Protein AF-A0A6P0NB31-F1 (afdb_monomer_lite)

Foldseek 3Di:
DDAWQKEFDADDDQWTWIDTDDFKIWTWGNCHPQFFQFAKTKTKMFGPDDPDFAPDWDQGPVRDTGRFMWIKMKGWPHGGPQTKIKIFIDTHDDGGDDIYIYGYDYD

pLDDT: mean 86.98, std 10.23, range [47.59, 96.44]

Radius of gyration: 13.07 Å; chains: 1; bounding box: 30×23×33 Å

Secondary structure (DSSP, 8-state):
-PBP-EEEEEEETTEEEEEETTTEEEEEET-TT--SS--EEEEEEEES--S---SS-EE-TTSSEES-EEEEEEEESSSSSS--EEEEE-SBTSPP-EEEEE-PBP-

Sequence (107 aa):
TAEYNVVYHQDRNNTAIWHYDKDGVIFIDGLAGVYTDRGSYSGYWVQDSSSVCCDTYREGADGKPTYHWGRFKISFIDPDFPSRWQADISLCDRDPKVTWNGTPVTQ

Structure (mmCIF, N/CA/C/O backbone):
data_AF-A0A6P0NB31-F1
#
_entry.id   AF-A0A6P0NB31-F1
#
loop_
_atom_site.group_PDB
_atom_site.id
_atom_site.type_symbol
_atom_site.label_atom_id
_atom_site.label_alt_id
_atom_site.label_comp_id
_atom_site.label_asym_id
_atom_site.label_entity_id
_atom_site.label_seq_id
_atom_site.pdbx_PDB_ins_code
_atom_site.Cartn_x
_atom_site.Cartn_y
_atom_site.Cartn_z
_atom_site.occupancy
_atom_site.B_iso_or_equiv
_atom_site.auth_seq_id
_atom_site.auth_comp_id
_atom_site.auth_asym_id
_atom_site.auth_atom_id
_atom_site.pdbx_PDB_model_num
ATOM 1 N N . THR A 1 1 ? 6.652 15.511 10.437 1.00 47.59 1 THR A N 1
ATOM 2 C CA . THR A 1 1 ? 5.853 14.375 9.939 1.00 47.59 1 THR A CA 1
ATOM 3 C C . THR A 1 1 ? 4.969 14.920 8.847 1.00 47.59 1 THR A C 1
ATOM 5 O O . THR A 1 1 ? 4.332 15.931 9.102 1.00 47.59 1 THR A O 1
ATOM 8 N N . ALA A 1 2 ? 5.032 14.387 7.628 1.00 54.38 2 ALA A N 1
ATOM 9 C CA . ALA A 1 2 ? 4.163 14.855 6.549 1.00 54.38 2 ALA A CA 1
ATOM 10 C C . ALA A 1 2 ? 2.776 14.220 6.722 1.00 54.38 2 ALA A C 1
ATOM 12 O O . ALA A 1 2 ? 2.688 13.009 6.929 1.00 54.38 2 ALA A O 1
ATOM 13 N N . GLU A 1 3 ? 1.727 15.039 6.703 1.00 60.41 3 GLU A N 1
ATOM 14 C CA . GLU A 1 3 ? 0.339 14.578 6.647 1.00 60.41 3 GLU A CA 1
ATOM 15 C C . GLU A 1 3 ? -0.044 14.434 5.174 1.00 60.41 3 GLU A C 1
ATOM 17 O O . GLU A 1 3 ? 0.030 15.401 4.416 1.00 60.41 3 GLU A O 1
ATOM 22 N N . TYR A 1 4 ? -0.399 13.218 4.763 1.00 68.19 4 TYR A N 1
ATOM 23 C CA . TYR A 1 4 ? -0.832 12.929 3.398 1.00 68.19 4 TYR A CA 1
ATOM 24 C C . TYR A 1 4 ? -2.353 12.827 3.359 1.00 68.19 4 TYR A C 1
ATOM 26 O O . TYR A 1 4 ? -2.957 12.136 4.183 1.00 68.19 4 TYR A O 1
ATOM 34 N N . ASN A 1 5 ? -2.967 13.496 2.383 1.00 77.56 5 ASN A N 1
ATOM 35 C CA . ASN A 1 5 ? -4.394 13.354 2.120 1.00 77.56 5 ASN A CA 1
ATOM 36 C C . ASN A 1 5 ? -4.621 12.036 1.387 1.00 77.56 5 ASN A C 1
ATOM 38 O O . ASN A 1 5 ? -4.238 11.893 0.226 1.00 77.56 5 ASN A O 1
ATOM 42 N N . VAL A 1 6 ? -5.233 11.084 2.087 1.00 84.56 6 VAL A N 1
ATOM 43 C CA . VAL A 1 6 ? -5.547 9.759 1.559 1.00 84.56 6 VAL A CA 1
ATOM 44 C C . VAL A 1 6 ? -7.058 9.568 1.573 1.00 84.56 6 VAL A C 1
ATOM 46 O O . VAL A 1 6 ? -7.701 9.746 2.609 1.00 84.56 6 VAL A O 1
ATOM 49 N N . VAL A 1 7 ? -7.617 9.214 0.419 1.00 86.38 7 VAL A N 1
ATOM 50 C CA . VAL A 1 7 ? -9.056 9.056 0.196 1.00 86.38 7 VAL A CA 1
ATOM 51 C C . VAL A 1 7 ? -9.346 7.609 -0.175 1.00 86.38 7 VAL A C 1
ATOM 53 O O . VAL A 1 7 ? -8.704 7.035 -1.054 1.00 86.38 7 VAL A O 1
ATOM 56 N N . TYR A 1 8 ? -10.332 7.014 0.489 1.00 87.31 8 TYR A N 1
ATOM 57 C CA . TYR A 1 8 ? -10.836 5.695 0.123 1.00 87.31 8 TYR A CA 1
ATOM 58 C C . TYR A 1 8 ? -11.536 5.774 -1.236 1.00 87.31 8 TYR A C 1
ATOM 60 O O . TYR A 1 8 ? -12.468 6.560 -1.385 1.00 87.31 8 TYR A O 1
ATOM 68 N N . HIS A 1 9 ? -11.113 4.979 -2.221 1.00 89.62 9 HIS A N 1
ATOM 69 C CA . HIS A 1 9 ? -11.706 5.017 -3.557 1.00 89.62 9 HIS A CA 1
ATOM 70 C C . HIS A 1 9 ? -12.738 3.904 -3.758 1.00 89.62 9 HIS A C 1
ATOM 72 O O . HIS A 1 9 ? -13.914 4.188 -3.971 1.00 89.62 9 HIS A O 1
ATOM 78 N N . GLN A 1 10 ? -12.310 2.644 -3.688 1.00 91.81 10 GLN A N 1
ATOM 79 C CA . GLN A 1 10 ? -13.177 1.486 -3.907 1.00 91.81 10 GLN A CA 1
ATOM 80 C C . GLN A 1 10 ? -12.546 0.204 -3.362 1.00 91.81 10 GLN A C 1
ATOM 82 O O . GLN A 1 10 ? -11.358 0.174 -3.041 1.00 91.81 10 GLN A O 1
ATOM 87 N N . ASP A 1 11 ? -13.325 -0.873 -3.369 1.00 93.56 11 ASP A N 1
ATOM 88 C CA . ASP A 1 11 ? -12.836 -2.227 -3.128 1.00 93.56 11 ASP A CA 1
ATOM 89 C C . ASP A 1 11 ? -12.751 -3.029 -4.417 1.00 93.56 11 ASP A C 1
ATOM 91 O O . ASP A 1 11 ? -13.620 -2.952 -5.289 1.00 93.56 11 ASP A O 1
ATOM 95 N N . ARG A 1 12 ? -11.712 -3.858 -4.511 1.00 92.31 12 ARG A N 1
ATOM 96 C CA . ARG A 1 12 ? -11.567 -4.856 -5.565 1.00 92.31 12 ARG A CA 1
ATOM 97 C C . ARG A 1 12 ? -11.203 -6.198 -4.955 1.00 92.31 12 ARG A C 1
ATOM 99 O O . ARG A 1 12 ? -10.085 -6.394 -4.485 1.00 92.31 12 ARG A O 1
ATOM 106 N N . ASN A 1 13 ? -12.129 -7.152 -5.027 1.00 92.44 13 ASN A N 1
ATOM 107 C CA . ASN A 1 13 ? -12.019 -8.431 -4.326 1.00 92.44 13 ASN A CA 1
ATOM 108 C C . ASN A 1 13 ? -11.775 -8.195 -2.825 1.00 92.44 13 ASN A C 1
ATOM 110 O O . ASN A 1 13 ? -12.607 -7.589 -2.164 1.00 92.44 13 ASN A O 1
ATOM 114 N N . ASN A 1 14 ? -10.634 -8.650 -2.304 1.00 94.50 14 ASN A N 1
ATOM 115 C CA . ASN A 1 14 ? -10.244 -8.484 -0.907 1.00 94.50 14 ASN A CA 1
ATOM 116 C C . ASN A 1 14 ? -9.288 -7.292 -0.685 1.00 94.50 14 ASN A C 1
ATOM 118 O O . ASN A 1 14 ? -8.711 -7.159 0.389 1.00 94.50 14 ASN A O 1
ATOM 122 N N . THR A 1 15 ? -9.063 -6.453 -1.698 1.00 95.38 15 THR A N 1
ATOM 123 C CA . THR A 1 15 ? -8.093 -5.352 -1.655 1.00 95.38 15 THR A CA 1
ATOM 124 C C . THR A 1 15 ? -8.825 -4.013 -1.642 1.00 95.38 15 THR A C 1
ATOM 126 O O . THR A 1 15 ? -9.599 -3.724 -2.556 1.00 95.38 15 THR A O 1
ATOM 129 N N . ALA A 1 16 ? -8.561 -3.190 -0.627 1.00 94.19 16 ALA A N 1
ATOM 130 C CA . ALA A 1 16 ? -9.022 -1.806 -0.596 1.00 94.19 16 ALA A CA 1
ATOM 131 C C . ALA A 1 16 ? -8.080 -0.936 -1.438 1.00 94.19 16 ALA A C 1
ATOM 133 O O . ALA A 1 16 ? -6.857 -1.067 -1.342 1.00 94.19 16 ALA A O 1
ATOM 134 N N . ILE A 1 17 ? -8.645 -0.052 -2.257 1.00 93.69 17 ILE A N 1
ATOM 135 C CA . ILE A 1 17 ? -7.903 0.859 -3.133 1.00 93.69 17 ILE A CA 1
ATOM 136 C C . ILE A 1 17 ? -8.095 2.281 -2.623 1.00 93.69 17 ILE A C 1
ATOM 138 O O . ILE A 1 17 ? -9.219 2.787 -2.556 1.00 93.69 17 ILE A O 1
ATOM 142 N N . TRP A 1 18 ? -6.994 2.927 -2.250 1.00 92.44 18 TRP A N 1
ATOM 143 C CA . TRP A 1 18 ? -6.965 4.304 -1.764 1.00 92.44 18 TRP A CA 1
ATOM 144 C C . TRP A 1 18 ? -6.204 5.193 -2.742 1.00 92.44 18 TRP A C 1
ATOM 146 O O . TRP A 1 18 ? -5.206 4.768 -3.318 1.00 92.44 18 TRP A O 1
ATOM 156 N N . HIS A 1 19 ? -6.640 6.437 -2.900 1.00 91.12 19 HIS A N 1
ATOM 157 C CA . HIS A 1 19 ? -5.895 7.464 -3.622 1.00 91.12 19 HIS A CA 1
ATOM 158 C C . HIS A 1 19 ? -5.151 8.358 -2.640 1.00 91.12 19 HIS A C 1
ATOM 160 O O . HIS A 1 19 ? -5.679 8.695 -1.580 1.00 91.12 19 HIS A O 1
ATOM 166 N N . TYR A 1 20 ? -3.936 8.753 -2.998 1.00 87.25 20 TYR A N 1
ATOM 167 C CA . TYR A 1 20 ? -3.166 9.754 -2.273 1.00 87.25 20 TYR A CA 1
ATOM 168 C C . TYR A 1 20 ? -2.482 10.695 -3.256 1.00 87.25 20 TYR A C 1
ATOM 170 O O . TYR A 1 20 ? -2.120 10.305 -4.368 1.00 87.25 20 TYR A O 1
ATOM 178 N N . ASP A 1 21 ? -2.289 11.938 -2.828 1.00 81.94 21 ASP A N 1
ATOM 179 C CA . ASP A 1 21 ? -1.821 13.013 -3.701 1.00 81.9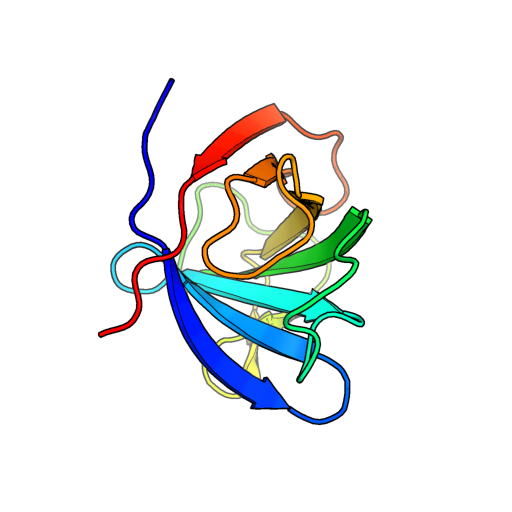4 21 ASP A CA 1
ATOM 180 C C . ASP A 1 21 ? -2.645 13.074 -5.009 1.00 81.94 21 ASP A C 1
ATOM 182 O O . ASP A 1 21 ? -3.847 12.806 -5.005 1.00 81.94 21 ASP A O 1
ATOM 186 N N . LYS A 1 22 ? -2.040 13.502 -6.123 1.00 77.69 22 LYS A N 1
ATOM 187 C CA . LYS A 1 22 ? -2.748 13.692 -7.397 1.00 77.69 22 LYS A CA 1
ATOM 188 C C . LYS A 1 22 ? -2.905 12.393 -8.198 1.00 77.69 22 LYS A C 1
ATOM 190 O O . LYS A 1 22 ? -3.972 12.154 -8.751 1.00 77.69 22 LYS A O 1
ATOM 195 N N . ASP A 1 23 ? -1.850 11.578 -8.227 1.00 82.69 23 ASP A N 1
ATOM 196 C CA . ASP A 1 23 ? -1.706 10.442 -9.152 1.00 82.69 23 ASP A CA 1
ATOM 197 C C . ASP A 1 23 ? -1.232 9.159 -8.426 1.00 82.69 23 ASP A C 1
ATOM 199 O O . ASP A 1 23 ? -0.722 8.223 -9.040 1.00 82.69 23 ASP A O 1
ATOM 203 N N . GLY A 1 24 ? -1.320 9.132 -7.091 1.00 89.94 24 GLY A N 1
ATOM 204 C CA . GLY A 1 24 ? -0.875 8.016 -6.262 1.00 89.94 24 GLY A CA 1
ATOM 205 C C . GLY A 1 24 ? -2.017 7.076 -5.896 1.00 89.94 24 GLY A C 1
ATOM 206 O O . GLY A 1 24 ? -3.099 7.515 -5.500 1.00 89.94 24 GLY A O 1
ATOM 207 N N . VAL A 1 25 ? -1.764 5.770 -5.965 1.00 94.12 25 VAL A N 1
ATOM 208 C CA . VAL A 1 25 ? -2.728 4.736 -5.564 1.00 94.12 25 VAL A CA 1
ATOM 209 C C . VAL A 1 25 ? -2.080 3.761 -4.594 1.00 94.12 25 VAL A C 1
ATOM 211 O O . VAL A 1 25 ? -0.928 3.374 -4.772 1.00 94.12 25 VAL A O 1
ATOM 214 N N . ILE A 1 26 ? -2.812 3.362 -3.557 1.00 94.94 26 ILE A N 1
ATOM 215 C CA . ILE A 1 26 ? -2.401 2.362 -2.572 1.00 94.94 26 ILE A CA 1
ATOM 216 C C . ILE A 1 26 ? -3.382 1.198 -2.647 1.00 94.94 26 ILE A C 1
ATOM 218 O O . ILE A 1 26 ? -4.590 1.381 -2.514 1.00 94.94 26 ILE A O 1
ATOM 222 N N . PHE A 1 27 ? -2.843 0.000 -2.818 1.00 95.81 27 PHE A N 1
ATOM 223 C CA . PHE A 1 27 ? -3.565 -1.261 -2.752 1.00 95.81 27 PHE A CA 1
ATOM 224 C C . PHE A 1 27 ? -3.283 -1.892 -1.394 1.00 95.81 27 PHE A C 1
ATOM 226 O O . PHE A 1 27 ? -2.118 -2.120 -1.070 1.00 95.81 27 PHE A O 1
ATOM 233 N N . ILE A 1 28 ? -4.320 -2.150 -0.596 1.00 95.88 28 ILE A N 1
ATOM 234 C CA . ILE A 1 28 ? -4.202 -2.696 0.762 1.00 95.88 28 ILE A CA 1
ATOM 235 C C . ILE A 1 28 ? -4.955 -4.021 0.837 1.00 95.88 28 ILE A C 1
ATOM 237 O O . ILE A 1 28 ? -6.188 -4.059 0.808 1.00 95.88 28 ILE A O 1
ATOM 241 N N . ASP A 1 29 ? -4.208 -5.113 0.943 1.00 96.44 29 ASP A N 1
ATOM 242 C CA . ASP A 1 29 ? -4.762 -6.460 0.921 1.00 96.44 29 ASP A CA 1
ATOM 243 C C . ASP A 1 29 ? -5.418 -6.810 2.261 1.00 96.44 29 ASP A C 1
ATOM 245 O O . ASP A 1 29 ? -4.846 -6.597 3.331 1.00 96.44 29 ASP A O 1
ATOM 249 N N . GLY A 1 30 ? -6.624 -7.375 2.202 1.00 94.88 30 GLY A N 1
ATOM 250 C CA . GLY A 1 30 ? -7.410 -7.799 3.362 1.00 94.88 30 GLY A CA 1
ATOM 251 C C . GLY A 1 30 ? -8.256 -6.709 4.013 1.00 94.88 30 GLY A C 1
ATOM 252 O O . GLY A 1 30 ? -8.994 -7.016 4.941 1.00 94.88 30 GLY A O 1
ATOM 253 N N . LEU A 1 31 ? -8.159 -5.461 3.550 1.00 94.56 31 LEU A N 1
ATOM 254 C CA . LEU A 1 31 ? -8.873 -4.331 4.149 1.00 94.56 31 LEU A CA 1
ATOM 255 C C . LEU A 1 31 ? -10.251 -4.068 3.514 1.00 94.56 31 LEU A C 1
ATOM 257 O O . LEU A 1 31 ? -11.055 -3.339 4.094 1.00 94.56 31 LEU A O 1
ATOM 261 N N . ALA A 1 32 ? -10.534 -4.639 2.339 1.00 94.06 32 ALA A N 1
ATOM 262 C CA . ALA A 1 32 ? -11.798 -4.416 1.637 1.00 94.06 32 ALA A CA 1
ATOM 263 C C . ALA A 1 32 ? -13.005 -4.797 2.507 1.00 94.06 32 ALA A C 1
ATOM 265 O O . ALA A 1 32 ? -13.046 -5.885 3.082 1.00 94.06 32 ALA A O 1
ATOM 266 N N . GLY A 1 33 ? -13.985 -3.899 2.608 1.00 90.62 33 GLY A N 1
ATOM 267 C CA . GLY A 1 33 ? -15.187 -4.090 3.420 1.00 90.62 33 GLY A CA 1
ATOM 268 C C . GLY A 1 33 ? -14.967 -4.205 4.937 1.00 90.62 33 GLY A C 1
ATOM 269 O O . GLY A 1 33 ? -15.929 -4.471 5.659 1.00 90.62 33 GLY A O 1
ATOM 270 N N . VAL A 1 34 ? -13.742 -4.015 5.446 1.00 91.06 34 VAL A N 1
ATOM 271 C CA . VAL A 1 34 ? -13.447 -4.094 6.884 1.00 91.06 34 VAL A CA 1
ATOM 272 C C . VAL A 1 34 ? -13.515 -2.701 7.503 1.00 91.06 34 VAL A C 1
ATOM 274 O O . VAL A 1 34 ? -12.645 -1.856 7.282 1.00 91.06 34 VAL A O 1
ATOM 277 N N . TYR A 1 35 ? -14.545 -2.466 8.316 1.00 87.19 35 TYR A N 1
ATOM 278 C CA . TYR A 1 35 ? -14.792 -1.170 8.963 1.00 87.19 35 TYR A CA 1
ATOM 279 C C . TYR A 1 35 ? -14.653 -1.193 10.492 1.00 87.19 35 TYR A C 1
ATOM 281 O O . TYR A 1 35 ? -14.570 -0.126 11.100 1.00 87.19 35 TYR A O 1
ATOM 289 N N . THR A 1 36 ? -14.595 -2.382 11.093 1.00 88.88 36 THR A N 1
ATOM 290 C CA . THR A 1 36 ? -14.427 -2.615 12.536 1.00 88.88 36 THR A CA 1
ATOM 291 C C . THR A 1 36 ? -13.275 -3.582 12.783 1.00 88.88 36 THR A C 1
ATOM 293 O O . THR A 1 36 ? -12.839 -4.268 11.855 1.00 88.88 36 THR A O 1
ATOM 296 N N . ASP A 1 37 ? -12.774 -3.634 14.019 1.00 89.31 37 ASP A N 1
ATOM 297 C CA . ASP A 1 37 ? -11.705 -4.558 14.443 1.00 89.31 37 ASP A CA 1
ATOM 298 C C . ASP A 1 37 ? -10.451 -4.513 13.549 1.00 89.31 37 ASP A C 1
ATOM 300 O O . ASP A 1 37 ? -9.772 -5.518 13.307 1.00 89.31 37 ASP A O 1
ATOM 304 N N . ARG A 1 38 ? -10.124 -3.331 13.015 1.00 91.25 38 ARG A N 1
ATOM 305 C CA . ARG A 1 38 ? -8.994 -3.184 12.100 1.00 91.25 38 ARG A CA 1
ATOM 306 C C . ARG A 1 38 ? -7.667 -3.309 12.837 1.00 91.25 38 ARG A C 1
ATOM 308 O O . ARG A 1 38 ? -7.392 -2.568 13.773 1.00 91.25 38 ARG A O 1
ATOM 315 N N . GLY A 1 39 ? -6.829 -4.228 12.358 1.00 92.38 39 GLY A N 1
ATOM 316 C CA . GLY A 1 39 ? -5.471 -4.446 12.855 1.00 92.38 39 GLY A CA 1
ATOM 317 C C . GLY A 1 39 ? -4.402 -3.898 11.911 1.00 92.38 39 GLY A C 1
ATOM 318 O O . GLY A 1 39 ? -4.374 -2.708 11.591 1.00 92.38 39 GLY A O 1
ATOM 319 N N . SER A 1 40 ? -3.510 -4.780 11.461 1.00 94.75 40 SER A N 1
ATOM 320 C CA . SER A 1 40 ? -2.429 -4.444 10.533 1.00 94.75 40 SER A CA 1
ATOM 321 C C . SER A 1 40 ? -2.619 -5.126 9.186 1.00 94.75 40 SER A C 1
ATOM 323 O O . SER A 1 40 ? -2.938 -6.311 9.122 1.00 94.75 40 SER A O 1
ATOM 325 N N . TYR A 1 41 ? -2.336 -4.388 8.118 1.00 95.94 41 TYR A N 1
ATOM 326 C CA . TYR A 1 41 ? -2.458 -4.848 6.739 1.00 95.94 41 TYR A CA 1
ATOM 327 C C . TYR A 1 41 ? -1.195 -4.509 5.956 1.00 95.94 41 TYR A C 1
ATOM 329 O O . TYR A 1 41 ? -0.386 -3.668 6.359 1.00 95.94 41 TYR A O 1
ATOM 337 N N . SER A 1 42 ? -1.013 -5.191 4.833 1.00 95.81 42 SER A N 1
ATOM 338 C CA . SER A 1 42 ? 0.103 -4.961 3.919 1.00 95.81 42 SER A CA 1
ATOM 339 C C . SER A 1 42 ? -0.416 -4.761 2.506 1.00 95.81 42 SER A C 1
ATOM 341 O O . SER A 1 42 ? -1.552 -5.105 2.189 1.00 95.81 42 SER A O 1
ATOM 343 N N . GLY A 1 43 ? 0.430 -4.197 1.664 1.00 95.56 43 GLY A N 1
ATOM 344 C CA . GLY A 1 43 ? 0.109 -3.930 0.282 1.00 95.56 43 GLY A CA 1
ATOM 345 C C . GLY A 1 43 ? 1.226 -3.160 -0.401 1.00 95.56 43 GLY A C 1
ATOM 346 O O . GLY A 1 43 ? 2.402 -3.271 -0.030 1.00 95.56 43 GLY A O 1
ATOM 347 N N . TYR A 1 44 ? 0.865 -2.372 -1.404 1.00 95.75 44 TYR A N 1
ATOM 348 C CA . TYR A 1 44 ? 1.821 -1.581 -2.165 1.00 95.75 44 TYR A CA 1
ATOM 349 C C . TYR A 1 44 ? 1.201 -0.278 -2.656 1.00 95.75 44 TYR A C 1
ATOM 351 O O . TYR A 1 44 ? -0.001 -0.191 -2.896 1.00 95.75 44 TYR A O 1
ATOM 359 N N . TRP A 1 45 ? 2.044 0.737 -2.806 1.00 94.44 45 TRP A N 1
ATOM 360 C CA . TRP A 1 45 ? 1.685 1.982 -3.468 1.00 94.44 45 TRP A CA 1
ATOM 361 C C . TRP A 1 45 ? 2.281 2.014 -4.872 1.00 94.44 45 TRP A C 1
ATOM 363 O O . TRP A 1 45 ? 3.327 1.408 -5.122 1.00 94.44 45 TRP A O 1
ATOM 373 N N . VAL A 1 46 ? 1.621 2.735 -5.770 1.00 94.81 46 VAL A N 1
ATOM 374 C CA . VAL A 1 46 ? 2.070 3.010 -7.135 1.00 94.81 46 VAL A CA 1
ATOM 375 C C . VAL A 1 46 ? 1.867 4.476 -7.483 1.00 94.81 46 VAL A C 1
ATOM 377 O O . VAL A 1 46 ? 0.984 5.140 -6.937 1.00 94.81 46 VAL A O 1
ATOM 380 N N . GLN A 1 47 ? 2.692 4.967 -8.401 1.00 90.69 47 GLN A N 1
ATOM 381 C CA . GLN A 1 47 ? 2.615 6.312 -8.966 1.00 90.69 47 GLN A CA 1
ATOM 382 C C . GLN A 1 47 ? 2.967 6.256 -10.453 1.00 90.69 47 GLN A C 1
ATOM 384 O O . GLN A 1 47 ? 3.693 5.360 -10.887 1.00 90.69 47 GLN A O 1
ATOM 389 N N . ASP A 1 48 ? 2.523 7.249 -11.219 1.00 83.75 48 ASP A N 1
ATOM 390 C CA . ASP A 1 48 ? 2.913 7.386 -12.629 1.00 83.75 48 ASP A CA 1
ATOM 391 C C . ASP A 1 48 ? 4.407 7.691 -12.791 1.00 83.75 48 ASP A C 1
ATOM 393 O O . ASP A 1 48 ? 5.045 7.274 -13.757 1.00 83.75 48 ASP A O 1
ATOM 397 N N . SER A 1 49 ? 4.991 8.406 -11.828 1.00 80.12 49 SER A N 1
ATOM 398 C CA . SER A 1 49 ? 6.426 8.661 -11.782 1.00 80.12 49 SER A CA 1
ATOM 399 C C . SER A 1 49 ? 6.928 8.690 -10.346 1.00 80.12 49 SER A C 1
ATOM 401 O O . SER A 1 49 ? 6.240 9.143 -9.434 1.00 80.12 49 SER A O 1
ATOM 403 N N . SER A 1 50 ? 8.149 8.202 -10.143 1.00 78.31 50 SER A N 1
ATOM 404 C CA . SER A 1 50 ? 8.835 8.261 -8.858 1.00 78.31 50 SER A CA 1
ATOM 405 C C . SER A 1 50 ? 10.332 8.459 -9.071 1.00 78.31 50 SER A C 1
ATOM 407 O O . SER A 1 50 ? 10.870 8.174 -10.139 1.00 78.31 50 SER A O 1
ATOM 409 N N . SER A 1 51 ? 11.029 8.907 -8.026 1.00 77.62 51 SER A N 1
ATOM 410 C CA . SER A 1 51 ? 12.493 9.060 -8.038 1.00 77.62 51 SER A CA 1
ATOM 411 C C . SER A 1 51 ? 13.243 7.740 -8.254 1.00 77.62 51 SER A C 1
ATOM 413 O O . SER A 1 51 ? 14.440 7.748 -8.540 1.00 77.62 51 SER A O 1
ATOM 415 N N . VAL A 1 52 ? 12.553 6.605 -8.112 1.00 87.50 52 VAL A N 1
ATOM 416 C CA . VAL A 1 52 ? 13.103 5.266 -8.308 1.00 87.50 52 VAL A CA 1
ATOM 417 C C . VAL A 1 52 ? 12.237 4.492 -9.298 1.00 87.50 52 VAL A C 1
ATOM 419 O O . VAL A 1 52 ? 11.017 4.425 -9.154 1.00 87.50 52 VAL A O 1
ATOM 422 N N . CYS A 1 53 ? 12.894 3.884 -10.284 1.00 92.25 53 CYS A N 1
ATOM 423 C CA . CYS A 1 53 ? 12.341 2.825 -11.120 1.00 92.25 53 CYS A CA 1
ATOM 424 C C . CYS A 1 53 ? 12.805 1.479 -10.545 1.00 92.25 53 CYS A C 1
ATOM 426 O O . CYS A 1 53 ? 14.003 1.294 -10.318 1.00 92.25 53 CYS A O 1
ATOM 428 N N . CYS A 1 54 ? 11.868 0.590 -10.239 1.00 93.12 54 CYS A N 1
ATOM 429 C CA . CYS A 1 54 ? 12.131 -0.733 -9.684 1.00 93.12 54 CYS A CA 1
ATOM 430 C C . CYS A 1 54 ? 12.478 -1.744 -10.785 1.00 93.12 54 CYS A C 1
ATOM 432 O O . CYS A 1 54 ? 12.096 -1.566 -11.936 1.00 93.12 54 CYS A O 1
ATOM 434 N N . ASP A 1 55 ? 13.140 -2.845 -10.423 1.00 94.06 55 ASP A N 1
ATOM 435 C CA . ASP A 1 55 ? 13.464 -3.925 -11.373 1.00 94.06 55 ASP A CA 1
ATOM 436 C C . ASP A 1 55 ? 12.245 -4.803 -11.716 1.00 94.06 55 ASP A C 1
ATOM 438 O O . ASP A 1 55 ? 12.214 -5.499 -12.731 1.00 94.06 55 ASP A O 1
ATOM 442 N N . THR A 1 56 ? 11.226 -4.780 -10.858 1.00 94.50 56 THR A N 1
ATOM 443 C CA . THR A 1 56 ? 9.977 -5.533 -11.003 1.00 94.50 56 THR A CA 1
ATOM 444 C C . THR A 1 56 ? 8.798 -4.584 -11.155 1.00 94.50 56 THR A C 1
ATOM 446 O O . THR A 1 56 ? 8.852 -3.435 -10.710 1.00 94.50 56 THR A O 1
ATOM 449 N N . TYR A 1 57 ? 7.716 -5.073 -11.764 1.00 94.38 57 TYR A N 1
ATOM 450 C CA . TYR A 1 57 ? 6.490 -4.300 -11.929 1.00 94.38 57 TYR A CA 1
ATOM 451 C C . TYR A 1 57 ? 5.401 -4.713 -10.932 1.00 94.38 57 TYR A C 1
ATOM 453 O O . TYR A 1 57 ? 5.348 -5.849 -10.442 1.00 94.38 57 TYR A O 1
ATOM 461 N N . ARG A 1 58 ? 4.494 -3.773 -10.678 1.00 94.75 58 ARG A N 1
ATOM 462 C CA . ARG A 1 58 ? 3.192 -3.988 -10.041 1.00 94.75 58 ARG A CA 1
ATOM 463 C C . ARG A 1 58 ? 2.088 -3.465 -10.946 1.00 94.75 58 ARG A C 1
ATOM 465 O O . ARG A 1 58 ? 2.361 -2.786 -11.932 1.00 94.75 58 ARG A O 1
ATOM 472 N N . GLU A 1 59 ? 0.853 -3.826 -10.636 1.00 92.81 59 GLU A N 1
ATOM 473 C CA . GLU A 1 59 ? -0.296 -3.253 -11.323 1.00 92.81 59 GLU A CA 1
ATOM 474 C C . GLU A 1 59 ? -0.458 -1.782 -10.917 1.00 92.81 59 GLU A C 1
ATOM 476 O O . GLU A 1 59 ? -0.430 -1.450 -9.735 1.00 92.81 59 GLU A O 1
ATOM 481 N N . GLY A 1 60 ? -0.563 -0.900 -11.902 1.00 89.88 60 GLY A N 1
ATOM 482 C CA . GLY A 1 60 ? -0.758 0.531 -11.739 1.00 89.88 60 GLY A CA 1
ATOM 483 C C . GLY A 1 60 ? -2.224 0.908 -11.540 1.00 89.88 60 GLY A C 1
ATOM 484 O O . GLY A 1 60 ? -3.126 0.075 -11.620 1.00 89.88 60 GLY A O 1
ATOM 485 N N . ALA A 1 61 ? -2.461 2.203 -11.331 1.00 85.31 61 ALA A N 1
ATOM 486 C CA . ALA A 1 61 ? -3.796 2.783 -11.173 1.00 85.31 61 ALA A CA 1
ATOM 487 C C . ALA A 1 61 ? -4.735 2.492 -12.359 1.00 85.31 61 ALA A C 1
ATOM 489 O O . ALA A 1 61 ? -5.943 2.351 -12.190 1.00 85.31 61 ALA A O 1
ATOM 490 N N . ASP A 1 62 ? -4.174 2.384 -13.564 1.00 85.88 62 ASP A N 1
ATOM 491 C CA . ASP A 1 62 ? -4.889 2.127 -14.814 1.00 85.88 62 ASP A CA 1
ATOM 492 C C . ASP A 1 62 ? -4.982 0.630 -15.171 1.00 85.88 62 ASP A C 1
ATOM 494 O O . ASP A 1 62 ? -5.394 0.277 -16.280 1.00 85.88 62 ASP A O 1
ATOM 498 N N . GLY A 1 63 ? -4.570 -0.254 -14.258 1.00 87.81 63 GLY A N 1
ATOM 499 C CA . GLY A 1 63 ? -4.505 -1.697 -14.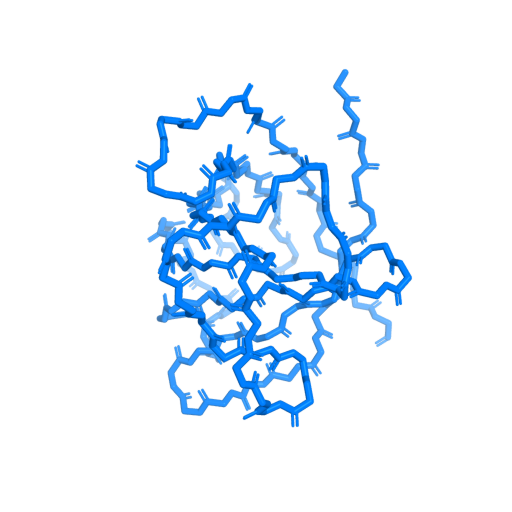476 1.00 87.81 63 GLY A CA 1
ATOM 500 C C . GLY A 1 63 ? -3.305 -2.162 -15.309 1.00 87.81 63 GLY A C 1
ATOM 501 O O . GLY A 1 63 ? -3.185 -3.359 -15.580 1.00 87.81 63 GLY A O 1
ATOM 502 N N . LYS A 1 64 ? -2.410 -1.261 -15.739 1.00 91.38 64 LYS A N 1
ATOM 503 C CA . LYS A 1 64 ? -1.211 -1.618 -16.513 1.00 91.38 64 LYS A CA 1
ATOM 504 C C . LYS A 1 64 ? 0.015 -1.787 -15.615 1.00 91.38 64 LYS A C 1
ATOM 506 O O . LYS A 1 64 ? 0.057 -1.238 -14.521 1.00 91.38 64 LYS A O 1
ATOM 511 N N . PRO A 1 65 ? 1.050 -2.521 -16.053 1.00 93.19 65 PRO A N 1
ATOM 512 C CA . PRO A 1 65 ? 2.311 -2.606 -15.323 1.00 93.19 65 PRO A CA 1
ATOM 513 C C . PRO A 1 65 ? 2.966 -1.237 -15.088 1.00 93.19 65 PRO A C 1
ATOM 515 O O . PRO A 1 65 ? 3.166 -0.475 -16.032 1.00 93.19 65 PRO A O 1
ATOM 518 N N . THR A 1 66 ? 3.390 -0.975 -13.853 1.00 93.94 66 THR A N 1
ATOM 519 C CA . THR A 1 66 ? 4.261 0.149 -13.484 1.00 93.94 66 THR A CA 1
ATOM 520 C C . THR A 1 66 ? 5.467 -0.337 -12.689 1.00 93.94 66 THR A C 1
ATOM 522 O O . THR A 1 66 ? 5.379 -1.257 -11.874 1.00 93.94 66 THR A O 1
ATOM 525 N N . TYR A 1 67 ? 6.607 0.306 -12.926 1.00 94.75 67 TYR A N 1
ATOM 526 C CA . TYR A 1 67 ? 7.861 0.075 -12.208 1.00 94.75 67 TYR A CA 1
ATOM 527 C C . TYR A 1 67 ? 8.093 1.117 -11.106 1.00 94.75 67 TYR A C 1
ATOM 529 O O . TYR A 1 67 ? 9.111 1.084 -10.421 1.00 94.75 67 TYR A O 1
ATOM 537 N N . HIS A 1 68 ? 7.153 2.041 -10.909 1.00 94.12 68 HIS A N 1
ATOM 538 C CA . HIS A 1 68 ? 7.202 3.057 -9.865 1.00 94.12 68 HIS A CA 1
ATOM 539 C C . HIS A 1 68 ? 6.269 2.657 -8.730 1.00 94.12 68 HIS A C 1
ATOM 541 O O . HIS A 1 68 ? 5.094 3.020 -8.701 1.00 94.12 68 HIS A O 1
ATOM 547 N N . TRP A 1 69 ? 6.805 1.854 -7.814 1.00 94.88 69 TRP A N 1
ATOM 548 C CA . TRP A 1 69 ? 6.033 1.292 -6.716 1.00 94.88 69 TRP A CA 1
ATOM 549 C C . TRP A 1 69 ? 6.881 1.100 -5.454 1.00 94.88 69 TRP A C 1
ATOM 551 O O . TRP A 1 69 ? 8.115 1.165 -5.476 1.00 94.88 69 TRP A O 1
ATOM 561 N N . GLY A 1 70 ? 6.219 0.821 -4.336 1.00 94.44 70 GLY A N 1
ATOM 562 C CA . GLY A 1 70 ? 6.880 0.408 -3.103 1.00 94.44 70 GLY A CA 1
ATOM 563 C C . GLY A 1 70 ? 5.952 -0.323 -2.144 1.00 94.44 70 GLY A C 1
ATOM 564 O O . GLY A 1 70 ? 4.735 -0.330 -2.324 1.00 94.44 70 GLY A O 1
ATOM 565 N N . ARG A 1 71 ? 6.522 -0.983 -1.131 1.00 95.25 71 ARG A N 1
ATOM 566 C CA . ARG A 1 71 ? 5.741 -1.709 -0.120 1.00 95.25 71 ARG A CA 1
ATOM 567 C C . ARG A 1 71 ? 5.042 -0.717 0.799 1.00 95.25 71 ARG A C 1
ATOM 569 O O . ARG A 1 71 ? 5.597 0.332 1.128 1.00 95.25 71 ARG A O 1
ATOM 576 N N . PHE A 1 72 ? 3.843 -1.086 1.221 1.00 94.25 72 PHE A N 1
ATOM 577 C CA . PHE A 1 72 ? 3.012 -0.324 2.138 1.00 94.25 72 PHE A CA 1
ATOM 578 C C . PHE A 1 72 ? 2.558 -1.251 3.264 1.00 94.25 72 PHE A C 1
ATOM 580 O O . PHE A 1 72 ? 1.984 -2.308 3.004 1.00 94.25 72 PHE A O 1
ATOM 587 N N . LYS A 1 73 ? 2.825 -0.885 4.516 1.00 94.75 73 LYS A N 1
ATOM 588 C CA . LYS A 1 73 ? 2.353 -1.631 5.686 1.00 94.75 73 LYS A CA 1
ATOM 589 C C . LYS A 1 73 ? 1.640 -0.680 6.621 1.00 94.75 73 LYS A C 1
ATOM 591 O O . LYS A 1 73 ? 2.269 0.237 7.122 1.00 94.75 73 LYS A O 1
ATOM 596 N N . ILE A 1 74 ? 0.362 -0.915 6.879 1.00 92.69 74 ILE A N 1
ATOM 597 C CA . ILE A 1 74 ? -0.491 -0.050 7.697 1.00 92.69 74 ILE A CA 1
ATOM 598 C C . ILE A 1 74 ? -0.886 -0.752 8.989 1.00 92.69 74 ILE A C 1
ATOM 600 O O . ILE A 1 74 ? -1.108 -1.960 9.008 1.00 92.69 74 ILE A O 1
ATOM 604 N N . SER A 1 75 ? -0.977 0.012 10.070 1.00 93.81 75 SER A N 1
ATOM 605 C CA . SER A 1 75 ? -1.548 -0.404 11.346 1.00 93.81 75 SER A CA 1
ATOM 606 C C . SER A 1 75 ? -2.542 0.648 11.810 1.00 93.81 75 SER A C 1
ATOM 608 O O . SER A 1 75 ? -2.219 1.837 11.883 1.00 93.81 75 SER A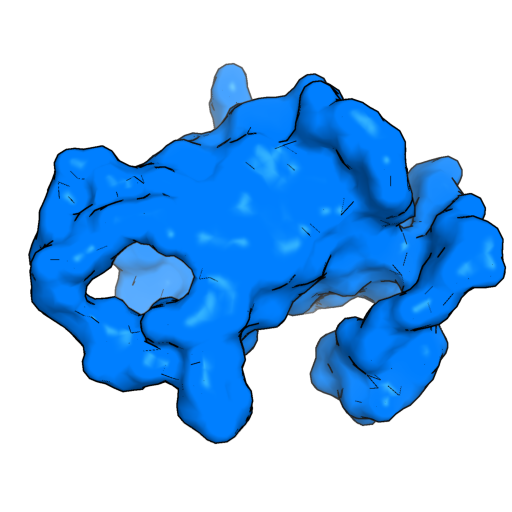 O 1
ATOM 610 N N . PHE A 1 76 ? -3.757 0.207 12.104 1.00 91.81 76 PHE A N 1
ATOM 611 C CA . PHE A 1 76 ? -4.796 1.064 12.648 1.00 91.81 76 PHE A CA 1
ATOM 612 C C . PHE A 1 76 ? -4.596 1.216 14.159 1.00 91.81 76 PHE A C 1
ATOM 614 O O . PHE A 1 76 ? -4.389 0.240 14.876 1.00 91.81 76 PHE A O 1
ATOM 621 N N . ILE A 1 77 ? -4.588 2.466 14.621 1.00 89.75 77 ILE A N 1
ATOM 622 C CA . ILE A 1 77 ? -4.446 2.833 16.037 1.00 89.75 77 ILE A CA 1
ATOM 623 C C . ILE A 1 77 ? -5.798 2.681 16.735 1.00 89.75 77 ILE A C 1
ATOM 625 O O . ILE A 1 77 ? -5.864 2.177 17.852 1.00 89.75 77 ILE A O 1
ATOM 629 N N . ASP A 1 78 ? -6.866 3.103 16.056 1.00 86.50 78 ASP A N 1
ATOM 630 C CA . ASP A 1 78 ? -8.242 2.887 16.492 1.00 86.50 78 ASP A CA 1
ATOM 631 C C . ASP A 1 78 ? -8.856 1.760 15.639 1.00 86.50 78 ASP A C 1
ATOM 633 O O . ASP A 1 78 ? -8.686 1.781 14.420 1.00 86.50 78 ASP A O 1
ATOM 637 N N . PRO A 1 79 ? -9.572 0.780 16.209 1.00 80.19 79 PRO A N 1
ATOM 638 C CA . PRO A 1 79 ? -10.077 -0.367 15.446 1.00 80.19 79 PRO A CA 1
ATOM 639 C C . PRO A 1 79 ? -11.249 -0.024 14.508 1.00 80.19 79 PRO A C 1
ATOM 641 O O . PRO A 1 79 ? -11.363 -0.619 13.434 1.00 80.19 79 PRO A O 1
ATOM 644 N N . ASP A 1 80 ? -12.072 0.968 14.863 1.00 83.69 80 ASP A N 1
ATOM 645 C CA . ASP A 1 80 ? -13.341 1.265 14.183 1.00 83.69 80 ASP A CA 1
AT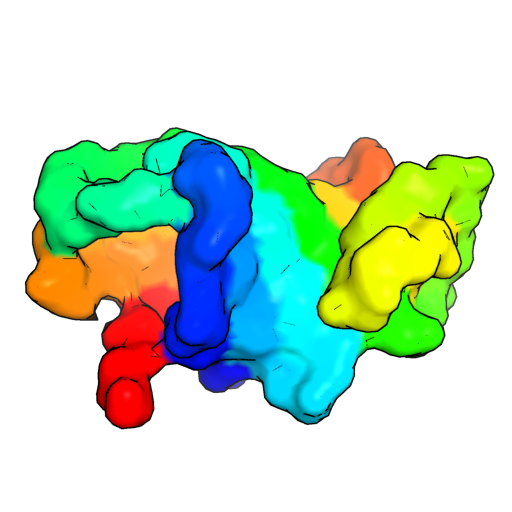OM 646 C C . ASP A 1 80 ? -13.294 2.558 13.365 1.00 83.69 80 ASP A C 1
ATOM 648 O O . ASP A 1 80 ? -12.698 3.556 13.767 1.00 83.69 80 ASP A O 1
ATOM 652 N N . PHE A 1 81 ? -13.949 2.559 12.203 1.00 78.50 81 PHE A N 1
ATOM 653 C CA . PHE A 1 81 ? -13.996 3.721 11.319 1.00 78.50 81 PHE A CA 1
ATOM 654 C C . PHE A 1 81 ? -14.772 4.917 11.919 1.00 78.50 81 PHE A C 1
ATOM 656 O O . PHE A 1 81 ? -15.896 4.726 12.383 1.00 78.50 81 PHE A O 1
ATOM 663 N N . PRO A 1 82 ? -14.255 6.166 11.821 1.00 77.19 82 PRO A N 1
ATOM 664 C CA . PRO A 1 82 ? -12.961 6.567 11.256 1.00 77.19 82 PRO A CA 1
ATOM 665 C C . PRO A 1 82 ? -11.794 6.259 12.207 1.00 77.19 82 PRO A C 1
ATOM 667 O O . PRO A 1 82 ? -11.809 6.649 13.369 1.00 77.19 82 PRO A O 1
ATOM 670 N N . SER A 1 83 ? -10.745 5.614 11.684 1.00 81.75 83 SER A N 1
ATOM 671 C CA . SER A 1 83 ? -9.600 5.171 12.488 1.00 81.75 83 SER A CA 1
ATOM 672 C C . SER A 1 83 ? -8.343 5.936 12.144 1.00 81.75 83 SER A C 1
ATOM 674 O O . SER A 1 83 ? -7.955 5.967 10.974 1.00 81.75 83 SER A O 1
ATOM 676 N N . ARG A 1 84 ? -7.621 6.432 13.148 1.00 87.94 84 ARG A N 1
ATOM 677 C CA . ARG A 1 84 ? -6.237 6.857 12.928 1.00 87.94 84 ARG A CA 1
ATOM 678 C C . ARG A 1 84 ? -5.392 5.652 12.534 1.00 87.94 84 ARG A C 1
ATOM 680 O O . ARG A 1 84 ? -5.606 4.542 13.025 1.00 87.94 84 ARG A O 1
ATOM 687 N N . TRP A 1 85 ? -4.414 5.871 11.672 1.00 89.75 85 TRP A N 1
ATOM 688 C CA . TRP A 1 85 ? -3.495 4.830 11.240 1.00 89.75 85 TRP A CA 1
ATOM 689 C C . TRP A 1 85 ? -2.082 5.366 11.077 1.00 89.75 85 TRP A C 1
ATOM 691 O O . TRP A 1 85 ? -1.850 6.556 10.854 1.00 89.75 85 TRP A O 1
ATOM 701 N N . GLN A 1 86 ? -1.142 4.438 11.174 1.00 91.94 86 GLN A N 1
ATOM 702 C CA . GLN A 1 86 ? 0.258 4.636 10.860 1.00 91.94 86 GLN A CA 1
ATOM 703 C C . GLN A 1 86 ? 0.647 3.655 9.761 1.00 91.94 86 GLN A C 1
ATOM 705 O O . GLN A 1 86 ? 0.236 2.496 9.801 1.00 91.94 86 GLN A O 1
ATOM 710 N N . ALA A 1 87 ? 1.422 4.105 8.781 1.00 91.44 87 ALA A N 1
ATOM 711 C CA . ALA A 1 87 ? 1.906 3.247 7.718 1.00 91.44 87 ALA A CA 1
ATOM 712 C C . ALA A 1 87 ? 3.394 3.434 7.450 1.00 91.44 87 ALA A C 1
ATOM 714 O O . ALA A 1 87 ? 3.882 4.554 7.380 1.00 91.44 87 ALA A O 1
ATOM 715 N N . ASP A 1 88 ? 4.095 2.331 7.241 1.00 92.31 88 ASP A N 1
ATOM 716 C CA . ASP A 1 88 ? 5.478 2.306 6.797 1.00 92.31 88 ASP A CA 1
ATOM 717 C C . ASP A 1 88 ? 5.523 2.085 5.288 1.00 92.31 88 ASP A C 1
ATOM 719 O O . ASP A 1 88 ? 4.921 1.140 4.763 1.00 92.31 88 ASP A O 1
ATOM 723 N N . ILE A 1 89 ? 6.259 2.953 4.594 1.00 90.12 89 ILE A N 1
ATOM 724 C CA . ILE A 1 89 ? 6.406 2.901 3.143 1.00 90.12 89 ILE A CA 1
ATOM 725 C C . ILE A 1 89 ? 7.858 2.688 2.721 1.00 90.12 89 ILE A C 1
ATOM 727 O O . ILE A 1 89 ? 8.798 3.267 3.280 1.00 90.12 89 ILE A O 1
ATOM 731 N N . SER A 1 90 ? 8.052 1.864 1.695 1.00 91.50 90 SER A N 1
ATOM 732 C CA . SER A 1 90 ? 9.350 1.660 1.050 1.00 91.50 90 SER A CA 1
ATOM 733 C C . SER A 1 90 ? 9.352 2.133 -0.399 1.00 91.50 90 SER A C 1
ATOM 735 O O . SER A 1 90 ? 8.323 2.516 -0.943 1.00 91.50 90 SER A O 1
ATOM 737 N N . LEU A 1 91 ? 10.528 2.096 -1.026 1.00 90.88 91 LEU A N 1
ATOM 738 C CA . LEU A 1 91 ? 10.699 2.200 -2.477 1.00 90.88 91 LEU A CA 1
ATOM 739 C C . LEU A 1 91 ? 11.113 0.819 -2.983 1.00 90.88 91 LEU A C 1
ATOM 741 O O . LEU A 1 91 ? 12.136 0.299 -2.523 1.00 90.88 91 LEU A O 1
ATOM 745 N N . CYS A 1 92 ? 10.347 0.233 -3.904 1.00 91.81 92 CYS A N 1
ATOM 746 C CA . CYS A 1 92 ? 10.512 -1.158 -4.333 1.00 91.81 92 CYS A CA 1
ATOM 747 C C . CYS A 1 92 ? 10.543 -2.118 -3.119 1.00 91.81 92 CYS A C 1
ATOM 749 O O . CYS A 1 92 ? 9.923 -1.858 -2.083 1.00 91.81 92 CYS A O 1
ATOM 751 N N . ASP A 1 93 ? 11.341 -3.185 -3.197 1.00 89.81 93 ASP A N 1
ATOM 752 C CA . ASP A 1 93 ? 11.551 -4.165 -2.122 1.00 89.81 93 ASP A CA 1
ATOM 753 C C . ASP A 1 93 ? 12.498 -3.708 -0.998 1.00 89.81 93 ASP A C 1
ATOM 755 O O . ASP A 1 93 ? 12.839 -4.490 -0.111 1.00 89.81 93 ASP A O 1
ATOM 759 N N . ARG A 1 94 ? 12.940 -2.445 -1.001 1.00 88.88 94 ARG A N 1
ATOM 760 C CA . ARG A 1 94 ? 13.857 -1.925 0.026 1.00 88.88 94 ARG A CA 1
ATOM 761 C C . ARG A 1 94 ? 13.168 -1.832 1.383 1.00 88.88 94 ARG A C 1
ATOM 763 O O . ARG A 1 94 ? 11.939 -1.856 1.471 1.00 88.88 94 ARG A O 1
ATOM 770 N N . ASP A 1 95 ? 13.950 -1.696 2.446 1.00 85.19 95 ASP A N 1
ATOM 771 C CA . ASP A 1 95 ? 13.396 -1.447 3.775 1.00 85.19 95 ASP A CA 1
ATOM 772 C C . ASP A 1 95 ? 12.585 -0.143 3.815 1.00 85.19 95 ASP A C 1
ATOM 774 O O . ASP A 1 95 ? 12.870 0.786 3.039 1.00 85.19 95 ASP A O 1
ATOM 778 N N . PRO A 1 96 ? 11.553 -0.070 4.677 1.00 79.38 96 PRO A N 1
ATOM 779 C CA . PRO A 1 96 ? 10.758 1.134 4.819 1.00 79.38 96 PRO A CA 1
ATOM 780 C C . PRO A 1 96 ? 11.640 2.326 5.171 1.00 79.38 96 PRO A C 1
ATOM 782 O O . PRO A 1 96 ? 12.504 2.250 6.044 1.00 79.38 96 PRO A O 1
ATOM 785 N N . LYS A 1 97 ? 11.433 3.432 4.461 1.00 72.44 97 LYS A N 1
ATOM 786 C CA . LYS A 1 97 ? 12.220 4.657 4.642 1.00 72.44 97 LYS A CA 1
ATOM 787 C C . LYS A 1 97 ? 11.457 5.743 5.378 1.00 72.44 97 LYS A C 1
ATOM 789 O O . LYS A 1 97 ? 12.084 6.654 5.911 1.00 72.44 97 LYS A O 1
ATOM 794 N N . VAL A 1 98 ? 10.128 5.688 5.348 1.00 80.38 98 VAL A N 1
ATOM 795 C CA . VAL A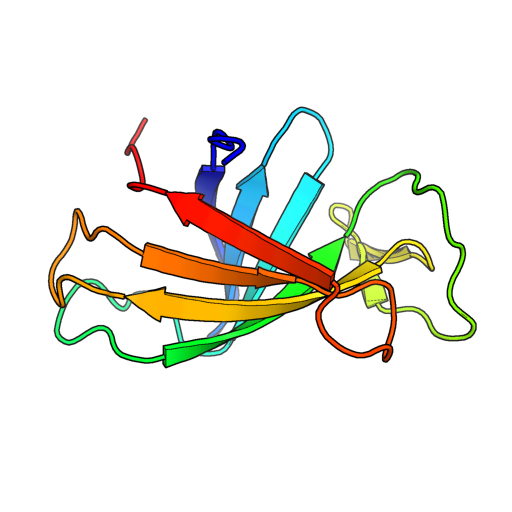 1 98 ? 9.271 6.765 5.838 1.00 80.38 98 VAL A CA 1
ATOM 796 C C . VAL A 1 98 ? 8.038 6.169 6.499 1.00 80.38 98 VAL A C 1
ATOM 798 O O . VAL A 1 98 ? 7.435 5.241 5.964 1.00 80.38 98 VAL A O 1
ATOM 801 N N . THR A 1 99 ? 7.659 6.749 7.633 1.00 83.75 99 THR A N 1
ATOM 802 C CA . THR A 1 99 ? 6.409 6.448 8.328 1.00 83.75 99 THR A CA 1
ATOM 803 C C . THR A 1 99 ? 5.420 7.590 8.106 1.00 83.75 99 THR A C 1
ATOM 805 O O . THR A 1 99 ? 5.727 8.759 8.359 1.00 83.75 99 THR A O 1
ATOM 808 N N . TRP A 1 100 ? 4.238 7.254 7.605 1.00 81.25 100 TRP A N 1
ATOM 809 C CA . TRP A 1 100 ? 3.100 8.140 7.381 1.00 81.25 100 TRP A CA 1
ATOM 810 C C . TRP A 1 100 ? 2.087 7.960 8.502 1.00 81.25 100 TRP A C 1
ATOM 812 O O . TRP A 1 100 ? 1.900 6.855 9.003 1.00 81.25 100 TRP A O 1
ATOM 822 N N . ASN A 1 101 ? 1.415 9.040 8.884 1.00 82.81 101 ASN A N 1
ATOM 823 C CA . ASN A 1 101 ? 0.263 8.969 9.774 1.00 82.81 101 ASN A CA 1
ATOM 824 C C . ASN A 1 101 ? -0.909 9.647 9.075 1.00 82.81 101 ASN A C 1
ATOM 826 O O . ASN A 1 101 ? -0.714 10.650 8.386 1.00 82.81 101 ASN A O 1
ATOM 830 N N . GLY A 1 102 ? -2.108 9.113 9.266 1.00 76.81 102 GLY A N 1
ATOM 831 C CA . GLY A 1 102 ? -3.305 9.677 8.667 1.00 76.81 102 GLY A CA 1
ATOM 832 C C . GLY A 1 102 ? -4.562 9.352 9.456 1.00 76.81 102 GLY A C 1
ATOM 833 O O . GLY A 1 102 ? -4.594 8.454 10.298 1.00 76.81 102 GLY A O 1
ATOM 834 N N . THR A 1 103 ? -5.610 10.115 9.162 1.00 71.44 103 THR A N 1
ATOM 835 C CA . THR A 1 103 ? -6.989 9.811 9.548 1.00 71.44 103 THR A CA 1
ATOM 836 C C . THR A 1 103 ? -7.800 9.810 8.255 1.00 71.44 103 THR A C 1
ATOM 838 O O . THR A 1 103 ? -7.752 10.806 7.534 1.00 71.44 103 THR A O 1
ATOM 841 N N . PRO A 1 104 ? -8.482 8.711 7.897 1.00 63.88 104 PRO A N 1
ATOM 842 C CA . PRO A 1 104 ? -9.229 8.643 6.657 1.00 63.88 104 PRO A CA 1
ATOM 843 C C . PRO A 1 104 ? -10.417 9.600 6.742 1.00 63.88 104 PRO A C 1
ATOM 845 O O . PRO A 1 104 ? -11.202 9.549 7.690 1.00 63.88 104 PRO A O 1
ATOM 848 N N . VAL A 1 105 ? -10.543 10.458 5.733 1.00 61.59 105 VAL A N 1
ATOM 849 C CA . VAL A 1 105 ? -11.736 11.271 5.502 1.00 61.59 105 VAL A CA 1
ATOM 850 C C . VAL A 1 105 ? -12.613 10.546 4.486 1.00 61.59 105 VAL A C 1
ATOM 852 O O . VAL A 1 105 ? -12.133 10.087 3.450 1.00 61.59 105 VAL A O 1
ATOM 855 N N . THR A 1 106 ? -13.895 10.392 4.797 1.00 56.88 106 THR A N 1
ATOM 856 C CA . THR A 1 106 ? -14.907 10.055 3.791 1.00 56.88 106 THR A CA 1
ATOM 857 C C . THR A 1 106 ? -15.259 11.343 3.053 1.00 56.88 106 THR A C 1
ATOM 859 O O . THR A 1 106 ? -15.514 12.362 3.698 1.00 56.88 106 THR A O 1
ATOM 862 N N . GLN A 1 107 ? -15.200 11.319 1.720 1.00 49.97 107 GLN A N 1
ATOM 863 C CA . GLN A 1 107 ? -15.845 12.335 0.885 1.00 49.97 107 GLN A CA 1
ATOM 864 C C . GLN A 1 107 ? -17.239 11.861 0.493 1.00 49.97 107 GLN A C 1
ATOM 866 O O . GLN A 1 107 ? -17.394 10.636 0.285 1.00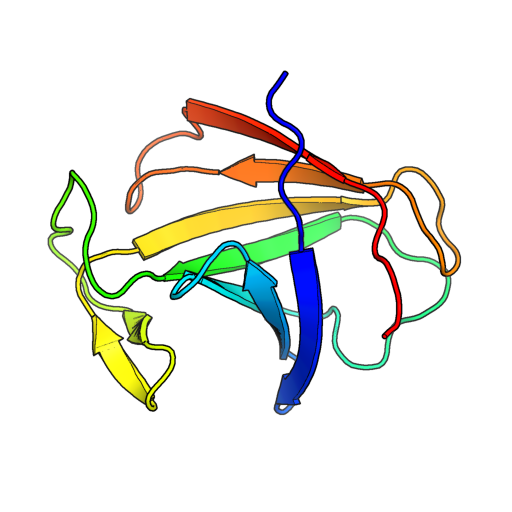 49.97 107 GLN A O 1
#